Protein AF-A0A9D9UL84-F1 (afdb_monomer_lite)

Structure (mmCIF, N/CA/C/O backbone):
data_AF-A0A9D9UL84-F1
#
_entry.id   AF-A0A9D9UL84-F1
#
loop_
_atom_site.group_PDB
_atom_site.id
_atom_site.type_symbol
_atom_site.label_atom_id
_atom_site.label_alt_id
_atom_site.label_comp_id
_atom_site.label_asym_id
_atom_site.label_entity_id
_atom_site.label_seq_id
_atom_site.pdbx_PDB_ins_code
_atom_site.Cartn_x
_atom_site.Cartn_y
_atom_site.Cartn_z
_atom_site.occupancy
_atom_site.B_iso_or_equiv
_atom_site.auth_seq_id
_atom_site.auth_comp_id
_atom_site.auth_asym_id
_atom_site.auth_atom_id
_atom_site.pdbx_PDB_model_num
ATOM 1 N N . MET A 1 1 ? 21.645 9.178 -11.131 1.00 44.25 1 MET A N 1
ATOM 2 C CA . MET A 1 1 ? 22.276 8.193 -10.231 1.00 44.25 1 MET A CA 1
ATOM 3 C C . MET A 1 1 ? 21.300 7.036 -10.126 1.00 44.25 1 MET A C 1
ATOM 5 O O . MET A 1 1 ? 20.164 7.288 -9.749 1.00 44.25 1 MET A O 1
ATOM 9 N N . ALA A 1 2 ? 21.668 5.846 -10.601 1.00 51.12 2 ALA A N 1
ATOM 10 C CA . ALA A 1 2 ? 20.795 4.676 -10.535 1.00 51.12 2 ALA A CA 1
ATOM 11 C C . ALA A 1 2 ? 20.782 4.180 -9.084 1.00 51.12 2 ALA A C 1
ATOM 13 O O . ALA A 1 2 ? 21.762 3.596 -8.631 1.00 51.12 2 ALA A O 1
ATOM 14 N N . THR A 1 3 ? 19.727 4.512 -8.341 1.00 62.53 3 THR A N 1
ATOM 15 C CA . THR A 1 3 ? 19.441 3.891 -7.046 1.00 62.53 3 THR A CA 1
ATOM 16 C C . THR A 1 3 ? 19.150 2.418 -7.284 1.00 62.53 3 THR A C 1
ATOM 18 O O . THR A 1 3 ? 18.447 2.065 -8.231 1.00 62.53 3 THR A O 1
ATOM 21 N N . THR A 1 4 ? 19.743 1.561 -6.464 1.00 78.44 4 THR A N 1
ATOM 22 C CA . THR A 1 4 ? 19.587 0.106 -6.561 1.00 78.44 4 THR A CA 1
ATOM 23 C C . THR A 1 4 ? 18.110 -0.295 -6.440 1.00 78.44 4 THR A C 1
ATOM 25 O O . THR A 1 4 ? 17.305 0.437 -5.856 1.00 78.44 4 THR A O 1
ATOM 28 N N . ARG A 1 5 ? 17.735 -1.476 -6.955 1.00 77.38 5 ARG A N 1
ATOM 29 C CA . ARG A 1 5 ? 16.374 -2.036 -6.823 1.00 77.38 5 ARG A CA 1
ATOM 30 C C . ARG A 1 5 ? 15.834 -1.938 -5.390 1.00 77.38 5 ARG A C 1
ATOM 32 O O . ARG A 1 5 ? 14.665 -1.621 -5.198 1.00 77.38 5 ARG A O 1
ATOM 39 N N . GLU A 1 6 ? 16.685 -2.185 -4.395 1.00 80.31 6 GLU A N 1
ATOM 40 C CA . GLU A 1 6 ? 16.333 -2.112 -2.973 1.00 80.31 6 GLU A CA 1
ATOM 41 C C . GLU A 1 6 ? 16.047 -0.682 -2.504 1.00 80.31 6 GLU A C 1
ATOM 43 O O . GLU A 1 6 ? 15.054 -0.453 -1.818 1.00 80.31 6 GLU A O 1
ATOM 48 N N . GLU A 1 7 ? 16.865 0.294 -2.902 1.00 81.94 7 GLU A N 1
ATOM 49 C CA . GLU A 1 7 ? 16.643 1.706 -2.566 1.00 81.94 7 GLU A CA 1
ATOM 50 C C . GLU A 1 7 ? 15.367 2.248 -3.214 1.00 81.94 7 GLU A C 1
ATOM 52 O O . GLU A 1 7 ? 14.611 2.983 -2.577 1.00 81.94 7 GLU A O 1
ATOM 57 N N . GLN A 1 8 ? 15.088 1.858 -4.461 1.00 81.88 8 GLN A N 1
ATOM 58 C CA . GLN A 1 8 ? 13.852 2.254 -5.134 1.00 81.88 8 GLN A CA 1
ATOM 59 C C . GLN A 1 8 ? 12.629 1.591 -4.518 1.00 81.88 8 GLN A C 1
ATOM 61 O O . GLN A 1 8 ? 11.622 2.262 -4.292 1.00 81.88 8 GLN A O 1
ATOM 66 N N . LEU A 1 9 ? 12.724 0.305 -4.174 1.00 84.38 9 LEU A N 1
ATOM 67 C CA . LEU A 1 9 ? 11.659 -0.393 -3.467 1.00 84.38 9 LEU A CA 1
ATOM 68 C C . LEU A 1 9 ? 11.395 0.248 -2.099 1.00 84.38 9 LEU A C 1
ATOM 70 O O . LEU A 1 9 ? 10.240 0.494 -1.759 1.00 84.38 9 LEU A O 1
ATOM 74 N N . LYS A 1 10 ? 12.445 0.579 -1.339 1.00 87.94 10 LYS A N 1
ATOM 75 C CA . LYS A 1 10 ? 12.325 1.262 -0.046 1.00 87.94 10 LYS A CA 1
ATOM 76 C C . LYS A 1 10 ? 11.595 2.600 -0.184 1.00 87.94 10 LYS A C 1
ATOM 78 O O . LYS A 1 10 ? 10.649 2.847 0.557 1.00 87.94 10 LYS A O 1
ATOM 83 N N . TRP A 1 11 ? 11.965 3.412 -1.172 1.00 87.62 11 TRP A N 1
ATOM 84 C CA . TRP A 1 11 ? 11.307 4.693 -1.435 1.00 87.62 11 TRP A CA 1
ATOM 85 C C . TRP A 1 11 ? 9.826 4.534 -1.823 1.00 87.62 11 TRP A C 1
ATOM 87 O O . TRP A 1 11 ? 8.972 5.274 -1.330 1.00 87.62 11 TRP A O 1
ATOM 97 N N . CYS A 1 12 ? 9.498 3.538 -2.658 1.00 89.00 12 CYS A N 1
ATOM 98 C CA . CYS A 1 12 ? 8.111 3.222 -3.017 1.00 89.00 12 CYS A CA 1
ATOM 99 C C . CYS A 1 12 ? 7.288 2.819 -1.782 1.00 89.00 12 CYS A C 1
ATOM 101 O O . CYS A 1 12 ? 6.148 3.260 -1.630 1.00 89.00 12 CYS A O 1
ATOM 103 N N . LYS A 1 13 ? 7.868 1.996 -0.894 1.00 91.38 13 LYS A N 1
ATOM 104 C CA . LYS A 1 13 ? 7.229 1.555 0.354 1.00 91.38 13 LYS A CA 1
ATOM 105 C C . LYS A 1 13 ? 6.971 2.730 1.294 1.00 91.38 13 LYS A C 1
ATOM 107 O O . LYS A 1 13 ? 5.841 2.905 1.731 1.00 91.38 13 LYS A O 1
ATOM 112 N N . GLU A 1 14 ? 7.981 3.557 1.566 1.00 92.50 14 GLU A N 1
ATOM 113 C CA . GLU A 1 14 ? 7.865 4.700 2.486 1.00 92.50 14 GLU A CA 1
ATOM 114 C C . GLU A 1 14 ? 6.732 5.651 2.076 1.00 92.50 14 GLU A C 1
ATOM 116 O O . GLU A 1 14 ? 5.883 5.983 2.900 1.00 92.50 14 GLU A O 1
ATOM 121 N N . ARG A 1 15 ? 6.647 5.999 0.786 1.00 91.38 15 ARG A N 1
ATOM 122 C CA . ARG A 1 15 ? 5.562 6.843 0.258 1.00 91.38 15 ARG A CA 1
ATOM 123 C C . ARG A 1 15 ? 4.188 6.207 0.402 1.00 91.38 15 ARG A C 1
ATOM 125 O O . ARG A 1 15 ? 3.238 6.876 0.791 1.00 91.38 15 ARG A O 1
ATOM 132 N N . ALA A 1 16 ? 4.060 4.925 0.075 1.00 92.75 16 ALA A N 1
ATOM 133 C CA . ALA A 1 16 ? 2.788 4.221 0.181 1.00 92.75 16 ALA A CA 1
ATOM 134 C C . ALA A 1 16 ? 2.304 4.120 1.639 1.00 92.75 16 ALA A C 1
ATOM 136 O O . ALA A 1 16 ? 1.114 4.282 1.911 1.00 92.75 16 ALA A O 1
ATOM 137 N N . LEU A 1 17 ? 3.230 3.927 2.584 1.00 93.81 17 LEU A N 1
ATOM 138 C CA . LEU A 1 17 ? 2.934 3.865 4.015 1.00 93.81 17 LEU A CA 1
ATOM 139 C C . LEU A 1 17 ? 2.424 5.197 4.581 1.00 93.81 17 LEU A C 1
ATOM 141 O O . LEU A 1 17 ? 1.615 5.182 5.505 1.00 93.81 17 LEU A O 1
ATOM 145 N N . GLU A 1 18 ? 2.839 6.345 4.039 1.00 94.50 18 GLU A N 1
ATOM 146 C CA . GLU A 1 18 ? 2.291 7.647 4.451 1.00 94.50 18 GLU A CA 1
ATOM 147 C C . GLU A 1 18 ? 0.790 7.756 4.156 1.00 94.50 18 GLU A C 1
ATOM 149 O O . GLU A 1 18 ? 0.022 8.200 5.009 1.00 94.50 18 GLU A O 1
ATOM 154 N N . TYR A 1 19 ? 0.344 7.294 2.985 1.00 92.81 19 TYR A N 1
ATOM 155 C CA . TYR A 1 19 ? -1.083 7.243 2.660 1.00 92.81 19 TYR A CA 1
ATOM 156 C C . TYR A 1 19 ? -1.831 6.235 3.540 1.00 92.81 19 TYR A C 1
ATOM 158 O O . TYR A 1 19 ? -2.925 6.541 4.015 1.00 92.81 19 TYR A O 1
ATOM 166 N N . ALA A 1 20 ? -1.230 5.069 3.810 1.00 91.69 20 ALA A N 1
ATOM 167 C CA . ALA A 1 20 ? -1.836 4.047 4.663 1.00 91.69 20 ALA A CA 1
ATOM 168 C C . ALA A 1 20 ? -2.082 4.566 6.091 1.00 91.69 20 ALA A C 1
ATOM 170 O O . ALA A 1 20 ? -3.190 4.418 6.604 1.00 91.69 20 ALA A O 1
ATOM 171 N N . LYS A 1 21 ? -1.100 5.264 6.683 1.00 91.31 21 LYS A N 1
ATOM 172 C CA . LYS A 1 21 ? -1.211 5.913 8.006 1.00 91.31 21 LYS A CA 1
ATOM 173 C C . LYS A 1 21 ? -2.294 6.991 8.069 1.00 91.31 21 LYS A C 1
ATOM 175 O O . LYS A 1 21 ? -2.854 7.247 9.129 1.00 91.31 21 LYS A O 1
ATOM 180 N N . ASN A 1 22 ? -2.601 7.619 6.937 1.00 90.44 22 ASN A N 1
ATOM 181 C CA . ASN A 1 22 ? -3.669 8.612 6.827 1.00 90.44 22 ASN A CA 1
ATOM 182 C C . ASN A 1 22 ? -5.050 7.981 6.553 1.00 90.44 22 ASN A C 1
ATOM 184 O O . ASN A 1 22 ? -6.022 8.706 6.349 1.00 90.44 22 ASN A O 1
ATOM 188 N N . GLY A 1 23 ? -5.149 6.646 6.526 1.00 89.12 23 GLY A N 1
ATOM 189 C CA . GLY A 1 23 ? -6.378 5.911 6.212 1.00 89.12 23 GLY A CA 1
ATOM 190 C C . GLY A 1 23 ? -6.723 5.874 4.720 1.00 89.12 23 GLY A C 1
ATOM 191 O O . GLY A 1 23 ? -7.763 5.339 4.340 1.00 89.12 23 GLY A O 1
ATOM 192 N N . ASP A 1 24 ? -5.856 6.403 3.856 1.00 92.69 24 ASP A N 1
ATOM 193 C CA . ASP A 1 24 ? -6.068 6.455 2.414 1.00 92.69 24 ASP A CA 1
ATOM 194 C C . ASP A 1 24 ? -5.456 5.230 1.725 1.00 92.69 24 ASP A C 1
ATOM 196 O O . ASP A 1 24 ? -4.439 5.282 1.031 1.00 92.69 24 ASP A O 1
ATOM 200 N N . LEU A 1 25 ? -6.088 4.081 1.951 1.00 91.38 25 LEU A N 1
ATOM 201 C CA . LEU A 1 25 ? -5.604 2.782 1.476 1.00 91.38 25 LEU A CA 1
ATOM 202 C C . LEU A 1 25 ? -5.592 2.701 -0.058 1.00 91.38 25 LEU A C 1
ATOM 204 O O . LEU A 1 25 ? -4.699 2.109 -0.665 1.00 91.38 25 LEU A O 1
ATOM 208 N N . THR A 1 26 ? -6.560 3.347 -0.709 1.00 89.38 26 THR A N 1
ATOM 209 C CA . THR A 1 26 ? -6.625 3.353 -2.174 1.00 89.38 26 THR A CA 1
ATOM 210 C C . THR A 1 26 ? -5.437 4.113 -2.758 1.00 89.38 26 THR A C 1
ATOM 212 O O . THR A 1 26 ? -4.775 3.594 -3.662 1.00 89.38 26 THR A O 1
ATOM 215 N N . ASN A 1 27 ? -5.107 5.293 -2.219 1.00 90.62 27 ASN A N 1
ATOM 216 C CA . ASN A 1 27 ? -3.931 6.030 -2.677 1.00 90.62 27 ASN A CA 1
ATOM 217 C C . ASN A 1 27 ? -2.612 5.406 -2.210 1.00 90.62 27 ASN A C 1
ATOM 219 O O . ASN A 1 27 ? -1.633 5.490 -2.951 1.00 90.62 27 ASN A O 1
ATOM 223 N N . ALA A 1 28 ? -2.581 4.699 -1.076 1.00 92.00 28 ALA A N 1
ATOM 224 C CA . ALA A 1 28 ? -1.419 3.908 -0.664 1.00 92.00 28 ALA A CA 1
ATOM 225 C C . ALA A 1 28 ? -1.040 2.886 -1.740 1.00 92.00 28 ALA A C 1
ATOM 227 O O . ALA A 1 28 ? 0.085 2.887 -2.249 1.00 92.00 28 ALA A O 1
ATOM 228 N N . PHE A 1 29 ? -2.011 2.077 -2.166 1.00 90.00 29 PHE A N 1
ATOM 229 C CA . PHE A 1 29 ? -1.799 1.088 -3.213 1.00 90.00 29 PHE A CA 1
ATOM 230 C C . PHE A 1 29 ? -1.498 1.731 -4.577 1.00 90.00 29 PHE A C 1
ATOM 232 O O . PHE A 1 29 ? -0.591 1.294 -5.291 1.00 90.00 29 PHE A O 1
ATOM 239 N N . ALA A 1 30 ? -2.234 2.783 -4.952 1.00 88.75 30 ALA A N 1
ATOM 240 C CA . ALA A 1 30 ? -2.052 3.459 -6.234 1.00 88.75 30 ALA A CA 1
ATOM 241 C C . ALA A 1 30 ? -0.680 4.143 -6.347 1.00 88.75 30 ALA A C 1
ATOM 243 O O . ALA A 1 30 ? -0.036 4.041 -7.396 1.00 88.75 30 ALA A O 1
ATOM 244 N N . SER A 1 31 ? -0.202 4.792 -5.277 1.00 89.06 31 SER A N 1
ATOM 245 C CA . SER A 1 31 ? 1.141 5.379 -5.232 1.00 89.06 31 SER A CA 1
ATOM 246 C C . SER A 1 31 ? 2.199 4.291 -5.346 1.00 89.06 31 SER A C 1
ATOM 248 O O . SER A 1 31 ? 3.070 4.404 -6.205 1.00 89.06 31 SER A O 1
ATOM 250 N N . PHE A 1 32 ? 2.079 3.205 -4.570 1.00 89.31 32 PHE A N 1
ATOM 251 C CA . PHE A 1 32 ? 3.005 2.074 -4.642 1.00 89.31 32 PHE A CA 1
ATOM 252 C C . PHE A 1 32 ? 3.094 1.508 -6.064 1.00 89.31 32 PHE A C 1
ATOM 254 O O . PHE A 1 32 ? 4.177 1.368 -6.627 1.00 89.31 32 PHE A O 1
ATOM 261 N N . GLN A 1 33 ? 1.947 1.238 -6.694 1.00 86.88 33 GLN A N 1
ATOM 262 C CA . GLN A 1 33 ? 1.899 0.711 -8.054 1.00 86.88 33 GLN A CA 1
ATOM 263 C C . GLN A 1 33 ? 2.502 1.679 -9.079 1.00 86.88 33 GLN A C 1
ATOM 265 O O . GLN A 1 33 ? 3.225 1.247 -9.979 1.00 86.88 33 GLN A O 1
ATOM 270 N N . SER A 1 34 ? 2.163 2.966 -8.993 1.00 85.75 34 SER A N 1
ATOM 271 C CA . SER A 1 34 ? 2.651 3.985 -9.924 1.00 85.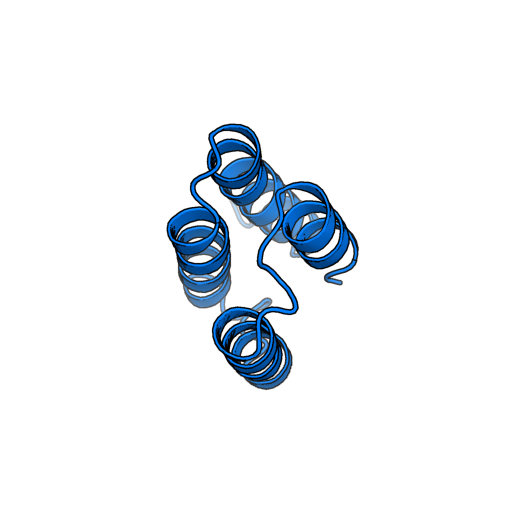75 34 SER A CA 1
ATOM 272 C C . SER A 1 34 ? 4.164 4.142 -9.824 1.00 85.75 34 SER A C 1
ATOM 274 O O . SER A 1 34 ? 4.847 4.174 -10.847 1.00 85.75 34 SER A O 1
ATOM 276 N N . ASP A 1 35 ? 4.693 4.176 -8.602 1.00 85.31 35 ASP A N 1
ATOM 277 C CA . ASP A 1 35 ? 6.121 4.317 -8.346 1.00 85.31 35 ASP A CA 1
ATOM 278 C C . ASP A 1 35 ? 6.893 3.072 -8.822 1.00 85.31 35 ASP A C 1
ATOM 280 O O . ASP A 1 35 ? 7.885 3.203 -9.535 1.00 85.31 35 ASP A O 1
ATOM 284 N N . MET A 1 36 ? 6.353 1.867 -8.612 1.00 80.25 36 MET A N 1
ATOM 285 C CA . MET A 1 36 ? 6.938 0.617 -9.118 1.00 80.25 36 MET A CA 1
ATOM 286 C C . MET A 1 36 ? 6.917 0.498 -10.652 1.00 80.25 36 MET A C 1
ATOM 288 O O . MET A 1 36 ? 7.832 -0.065 -11.245 1.00 80.25 36 MET A O 1
ATOM 292 N N . ARG A 1 37 ? 5.908 1.049 -11.340 1.00 76.31 37 ARG A N 1
ATOM 293 C CA . ARG A 1 37 ? 5.845 1.025 -12.818 1.00 76.31 37 ARG A CA 1
ATOM 294 C C . ARG A 1 37 ? 6.854 1.952 -13.495 1.00 76.31 37 ARG A C 1
ATOM 296 O O . ARG A 1 37 ? 7.170 1.737 -14.663 1.00 76.31 37 ARG A O 1
ATOM 303 N N . LYS A 1 38 ? 7.345 2.983 -12.800 1.00 74.62 38 LYS A N 1
ATOM 304 C CA . LYS A 1 38 ? 8.347 3.925 -13.339 1.00 74.62 38 LYS A CA 1
ATOM 305 C C . LYS A 1 38 ? 9.735 3.296 -13.460 1.00 74.62 38 LYS A C 1
ATOM 307 O O . LYS A 1 38 ? 10.610 3.871 -14.105 1.00 74.62 38 LYS A O 1
ATOM 312 N N . HIS A 1 39 ? 9.929 2.123 -12.867 1.00 69.12 39 HIS A N 1
ATOM 313 C CA . HIS A 1 39 ? 11.216 1.467 -12.748 1.00 69.12 39 HIS A CA 1
ATOM 314 C C . HIS A 1 39 ? 11.153 0.083 -13.422 1.00 69.12 39 HIS A C 1
ATOM 316 O O . HIS A 1 39 ? 10.451 -0.810 -12.949 1.00 69.12 39 HIS A O 1
ATOM 322 N N . PRO A 1 40 ? 11.864 -0.132 -14.548 1.00 60.28 40 PRO A N 1
ATOM 323 C CA . PRO A 1 40 ? 11.826 -1.399 -15.291 1.00 60.28 40 PRO A CA 1
ATOM 324 C C . PRO A 1 40 ? 12.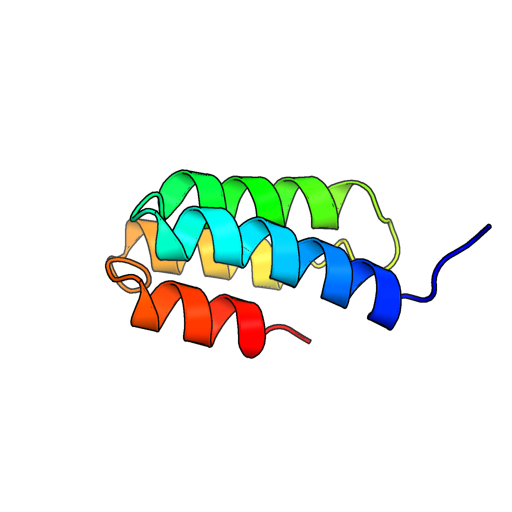225 -2.610 -14.438 1.00 60.28 40 PRO A C 1
ATOM 326 O O . PRO A 1 40 ? 11.733 -3.715 -14.651 1.00 60.28 40 PRO A O 1
ATOM 329 N N . GLU A 1 41 ? 13.089 -2.377 -13.450 1.00 61.34 41 GLU A N 1
ATOM 330 C CA . GLU A 1 41 ? 13.674 -3.375 -12.548 1.00 61.34 41 GLU A CA 1
ATOM 331 C C . GLU A 1 41 ? 12.694 -3.859 -11.465 1.00 61.34 41 GLU A C 1
ATOM 333 O O . GLU A 1 41 ? 12.898 -4.907 -10.849 1.00 61.34 41 GLU A O 1
ATOM 338 N N . THR A 1 42 ? 11.609 -3.111 -11.244 1.00 58.25 42 THR A N 1
ATOM 339 C CA . THR A 1 42 ? 10.561 -3.411 -10.259 1.00 58.25 42 THR A CA 1
ATOM 340 C C . THR A 1 42 ? 9.173 -3.530 -10.889 1.00 58.25 42 THR A C 1
ATOM 342 O O . THR A 1 42 ? 8.174 -3.643 -10.176 1.00 58.25 42 THR A O 1
ATOM 345 N N . ASN A 1 43 ? 9.092 -3.602 -12.223 1.00 64.31 43 ASN A N 1
ATOM 346 C CA . ASN A 1 43 ? 7.843 -3.781 -12.958 1.00 64.31 43 ASN A CA 1
ATOM 347 C C . ASN A 1 43 ? 7.310 -5.227 -12.833 1.00 64.31 43 ASN A C 1
ATOM 349 O O . ASN A 1 43 ? 7.253 -6.001 -13.791 1.00 64.31 43 ASN A O 1
ATOM 353 N N . VAL A 1 44 ? 6.933 -5.624 -11.616 1.00 64.00 44 VAL A N 1
ATOM 354 C CA . VAL A 1 44 ? 6.402 -6.952 -11.299 1.00 64.00 44 VAL A CA 1
ATOM 355 C C . VAL A 1 44 ? 4.900 -6.967 -11.581 1.00 64.00 44 VAL A C 1
ATOM 357 O O . VAL A 1 44 ? 4.057 -6.819 -10.694 1.00 64.00 44 VAL A O 1
ATOM 360 N N . HIS A 1 45 ? 4.551 -7.159 -12.854 1.00 67.06 45 HIS A N 1
ATOM 361 C CA . HIS A 1 45 ? 3.165 -7.128 -13.331 1.00 67.06 45 HIS A CA 1
ATOM 362 C C . HIS A 1 45 ? 2.219 -8.100 -12.596 1.00 67.06 45 HIS A C 1
ATOM 364 O O . HIS A 1 45 ? 1.038 -7.786 -12.443 1.00 67.06 45 HIS A O 1
ATOM 370 N N . MET A 1 46 ? 2.698 -9.262 -12.130 1.00 71.94 46 MET A N 1
ATOM 371 C CA . MET A 1 46 ? 1.850 -10.234 -11.420 1.00 71.94 46 MET A CA 1
ATOM 372 C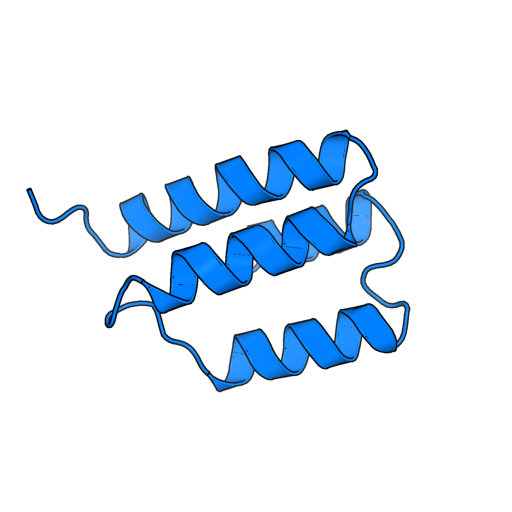 C . MET A 1 46 ? 1.529 -9.820 -9.983 1.00 71.94 46 MET A C 1
ATOM 374 O O . MET A 1 46 ? 0.356 -9.798 -9.620 1.00 71.94 46 MET A O 1
ATOM 378 N N . ALA A 1 47 ? 2.531 -9.443 -9.184 1.00 72.88 47 ALA A N 1
ATOM 379 C CA . ALA A 1 47 ? 2.322 -9.059 -7.787 1.00 72.88 47 ALA A CA 1
ATOM 380 C C . ALA A 1 47 ? 1.434 -7.806 -7.672 1.00 72.88 47 ALA A C 1
ATOM 382 O O . ALA A 1 47 ? 0.530 -7.750 -6.840 1.00 72.88 47 ALA A O 1
ATOM 383 N N . LEU A 1 48 ? 1.596 -6.849 -8.593 1.00 75.88 48 LEU A N 1
ATOM 384 C CA . LEU A 1 48 ? 0.735 -5.667 -8.683 1.00 75.88 48 LEU A CA 1
ATOM 385 C C . LEU A 1 48 ? -0.709 -6.008 -9.098 1.00 75.88 48 LEU A C 1
ATOM 387 O O . LEU A 1 48 ? -1.648 -5.376 -8.620 1.00 75.88 48 LEU A O 1
ATOM 391 N N . ARG A 1 49 ? -0.923 -7.008 -9.966 1.00 78.69 49 ARG A N 1
ATOM 392 C CA . ARG A 1 49 ? -2.279 -7.482 -10.314 1.00 78.69 49 ARG A CA 1
ATOM 393 C C . ARG A 1 49 ? -2.947 -8.226 -9.157 1.00 78.69 49 ARG A C 1
ATOM 395 O O . ARG A 1 49 ? -4.148 -8.065 -8.944 1.00 78.69 49 ARG A O 1
ATOM 402 N N . MET A 1 50 ? -2.182 -9.015 -8.404 1.00 80.06 50 MET A N 1
ATOM 403 C CA . MET A 1 50 ? -2.677 -9.683 -7.199 1.00 80.06 50 MET A CA 1
ATOM 404 C C . MET A 1 50 ? -3.045 -8.665 -6.118 1.00 80.06 50 MET A C 1
ATOM 406 O O . MET A 1 50 ? -4.121 -8.769 -5.541 1.00 80.06 50 MET A O 1
ATOM 410 N N . GLY A 1 51 ? -2.228 -7.628 -5.926 1.00 81.38 51 GLY A N 1
ATOM 411 C CA . GLY A 1 51 ? -2.525 -6.528 -5.008 1.00 81.38 51 GLY A CA 1
ATOM 412 C C . GLY A 1 51 ? -3.839 -5.802 -5.321 1.00 81.38 51 GLY A C 1
ATOM 413 O O . GLY A 1 51 ? -4.64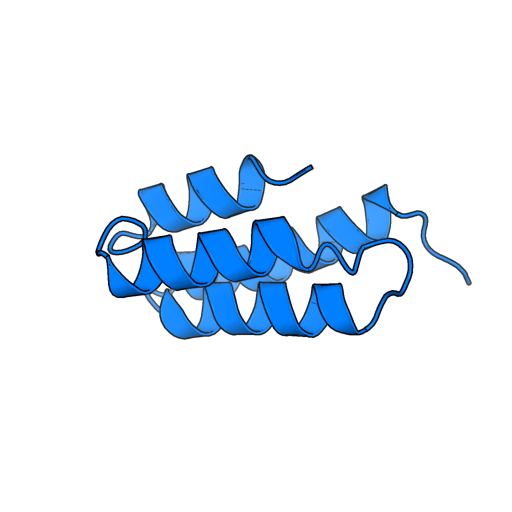0 -5.583 -4.419 1.00 81.38 51 GLY A O 1
ATOM 414 N N . ILE A 1 52 ? -4.133 -5.540 -6.604 1.00 83.12 52 ILE A N 1
ATOM 415 C CA . ILE A 1 52 ? -5.440 -4.998 -7.027 1.00 83.12 52 ILE A CA 1
ATOM 416 C C . ILE A 1 52 ? -6.582 -5.931 -6.610 1.00 83.12 52 ILE A C 1
ATOM 418 O O . ILE A 1 52 ? -7.610 -5.479 -6.114 1.00 83.12 52 ILE A O 1
ATOM 422 N N . THR A 1 53 ? -6.407 -7.238 -6.808 1.00 84.75 53 THR A N 1
ATOM 423 C CA . THR A 1 53 ? -7.435 -8.232 -6.465 1.00 84.75 53 THR A CA 1
ATOM 424 C C . THR A 1 53 ? -7.672 -8.282 -4.955 1.00 84.75 53 THR A C 1
ATOM 426 O O . THR A 1 53 ? -8.817 -8.362 -4.527 1.00 84.75 53 THR A O 1
ATOM 429 N N . LEU A 1 54 ? -6.614 -8.176 -4.146 1.00 85.31 54 LEU A N 1
ATOM 430 C CA . LEU A 1 54 ? -6.709 -8.129 -2.684 1.00 85.31 54 LEU A CA 1
ATOM 431 C C . LEU A 1 54 ? -7.380 -6.839 -2.193 1.00 85.31 54 LEU A C 1
ATOM 433 O O . LEU A 1 54 ? -8.214 -6.904 -1.293 1.00 85.31 54 LEU A O 1
ATOM 437 N N . LEU A 1 55 ? -7.083 -5.696 -2.822 1.00 85.81 55 LEU A N 1
ATOM 438 C CA . LEU A 1 55 ? -7.731 -4.418 -2.519 1.00 85.81 55 LEU A CA 1
ATOM 439 C C . LEU A 1 55 ? -9.242 -4.487 -2.766 1.00 85.81 55 LEU A C 1
ATOM 441 O O . LEU A 1 55 ? -10.028 -4.211 -1.864 1.00 85.81 55 LEU A O 1
ATOM 445 N N . PHE A 1 56 ? -9.658 -4.918 -3.961 1.00 84.31 56 PHE A N 1
ATOM 446 C CA . PHE A 1 56 ? -11.082 -5.034 -4.297 1.00 84.31 56 PHE A CA 1
ATOM 447 C C . PHE A 1 56 ? -11.785 -6.205 -3.597 1.00 84.31 56 PHE A C 1
ATOM 449 O O . PHE A 1 56 ? -12.997 -6.159 -3.408 1.00 84.31 56 PHE A O 1
ATOM 456 N N . GLY A 1 57 ? -11.042 -7.235 -3.189 1.00 87.56 57 GLY A N 1
ATOM 457 C CA . GLY A 1 57 ? -11.544 -8.348 -2.383 1.00 87.56 57 GLY A CA 1
ATOM 458 C C . GLY A 1 57 ? -11.729 -8.016 -0.898 1.00 87.56 57 GLY A C 1
ATOM 459 O O . GLY A 1 57 ? -12.202 -8.870 -0.156 1.00 87.56 57 GLY A O 1
ATOM 460 N N . GLY A 1 58 ? -11.362 -6.808 -0.454 1.00 86.06 58 GLY A N 1
ATOM 461 C CA . GLY A 1 58 ? -11.480 -6.379 0.945 1.00 86.06 58 GLY A CA 1
ATOM 462 C C . GLY A 1 58 ? -10.352 -6.864 1.863 1.00 86.06 58 GLY A C 1
ATOM 463 O O . GLY A 1 58 ? -10.423 -6.656 3.068 1.00 86.06 58 GLY A O 1
ATOM 464 N N . HIS A 1 59 ? -9.295 -7.466 1.313 1.00 86.75 59 HIS A N 1
ATOM 465 C CA . HIS A 1 59 ? -8.137 -7.966 2.066 1.00 86.75 59 HIS A CA 1
ATOM 466 C C . HIS A 1 59 ? -7.056 -6.904 2.320 1.00 86.75 59 HIS A C 1
ATOM 468 O O . HIS A 1 59 ? -6.062 -7.197 2.974 1.00 86.75 59 HIS A O 1
ATOM 474 N N . LEU A 1 60 ? -7.229 -5.695 1.777 1.00 88.44 60 LEU A N 1
ATOM 475 C CA . LEU A 1 60 ? -6.413 -4.509 2.063 1.00 88.44 60 LEU A CA 1
ATOM 476 C C . LEU A 1 60 ? -7.325 -3.359 2.519 1.00 88.44 60 LEU A C 1
ATOM 478 O O . LEU A 1 60 ? -7.278 -2.258 1.971 1.00 88.44 60 LEU A O 1
ATOM 482 N N . SER A 1 61 ? -8.234 -3.656 3.452 1.00 88.94 61 SER A N 1
ATOM 483 C CA . SER A 1 61 ? -9.296 -2.738 3.892 1.00 88.94 61 SER A CA 1
ATOM 484 C C . SER A 1 61 ? -8.976 -2.026 5.206 1.00 88.94 61 SER A C 1
ATOM 486 O O . SER A 1 61 ? -9.694 -1.109 5.608 1.00 88.94 61 SER A O 1
ATOM 488 N N . THR A 1 62 ? -7.870 -2.399 5.847 1.00 91.31 62 THR A N 1
ATOM 489 C CA . THR A 1 62 ? -7.342 -1.752 7.049 1.00 91.31 62 THR A CA 1
ATOM 490 C C . THR A 1 62 ? -5.924 -1.222 6.831 1.00 91.31 62 THR A C 1
ATOM 492 O O . THR A 1 62 ? -5.171 -1.724 5.994 1.00 91.31 62 THR A O 1
ATOM 495 N N . GLU A 1 63 ? -5.530 -0.223 7.628 1.00 92.00 63 GLU A N 1
ATOM 496 C CA . GLU A 1 63 ? -4.151 0.292 7.665 1.00 92.00 63 GLU A CA 1
ATOM 497 C C . GLU A 1 63 ? -3.135 -0.834 7.885 1.00 92.00 63 GLU A C 1
ATOM 499 O O . GLU A 1 63 ? -2.103 -0.883 7.214 1.00 92.00 63 GLU A O 1
ATOM 504 N N . LYS A 1 64 ? -3.443 -1.758 8.802 1.00 92.38 64 LYS A N 1
ATOM 505 C CA . LYS A 1 64 ? -2.553 -2.864 9.141 1.00 92.38 64 LYS A CA 1
ATOM 506 C C . LYS A 1 64 ? -2.352 -3.809 7.957 1.00 92.38 64 LYS A C 1
ATOM 508 O O . LYS A 1 64 ? -1.216 -4.110 7.622 1.00 92.38 64 LYS A O 1
ATOM 513 N N . GLU A 1 65 ? -3.430 -4.248 7.310 1.00 92.62 65 GLU A N 1
ATOM 514 C CA . GLU A 1 65 ? -3.343 -5.143 6.148 1.00 92.62 65 GLU A CA 1
ATOM 515 C C . GLU A 1 65 ? -2.574 -4.498 4.991 1.00 92.62 65 GLU A C 1
ATOM 517 O O . GLU A 1 65 ? -1.743 -5.146 4.357 1.00 92.62 65 GLU A O 1
ATOM 522 N N . MET A 1 66 ? -2.818 -3.208 4.738 1.00 92.56 66 MET A N 1
ATOM 523 C CA . MET A 1 66 ? -2.091 -2.455 3.719 1.00 92.56 66 MET A CA 1
ATOM 524 C C . MET A 1 66 ? -0.600 -2.351 4.055 1.00 92.56 66 MET A C 1
ATOM 526 O O . MET A 1 66 ? 0.244 -2.582 3.192 1.00 92.56 66 MET A O 1
ATOM 530 N N . THR A 1 67 ? -0.274 -2.039 5.310 1.00 92.62 67 THR A N 1
ATOM 531 C CA . THR A 1 67 ? 1.110 -1.946 5.796 1.00 92.62 67 THR A CA 1
ATOM 532 C C . THR A 1 67 ? 1.827 -3.286 5.675 1.00 92.62 67 THR A C 1
ATOM 534 O O . THR A 1 67 ? 2.882 -3.347 5.048 1.00 92.62 67 THR A O 1
ATOM 537 N N . ASP A 1 68 ? 1.222 -4.368 6.174 1.00 92.19 68 ASP A N 1
ATOM 538 C CA . ASP A 1 68 ? 1.772 -5.726 6.095 1.00 92.19 68 ASP A CA 1
ATOM 539 C C . ASP A 1 68 ? 2.028 -6.137 4.630 1.00 92.19 68 ASP A C 1
ATOM 541 O O . ASP A 1 68 ? 3.056 -6.740 4.311 1.00 92.19 68 ASP A O 1
ATOM 545 N N . TRP A 1 69 ? 1.114 -5.786 3.716 1.00 90.69 69 TRP A N 1
ATOM 546 C CA . TRP A 1 69 ? 1.257 -6.072 2.287 1.00 90.69 69 TRP A CA 1
ATOM 547 C C . TRP A 1 69 ? 2.403 -5.284 1.641 1.00 90.69 69 TRP A C 1
ATOM 549 O O . TRP A 1 69 ? 3.205 -5.862 0.905 1.00 90.69 69 TRP A O 1
ATOM 559 N N . ILE A 1 70 ? 2.506 -3.979 1.925 1.00 90.75 70 ILE A N 1
ATOM 560 C CA . ILE A 1 70 ? 3.572 -3.110 1.402 1.00 90.75 70 ILE A CA 1
ATOM 561 C C . ILE A 1 70 ? 4.938 -3.567 1.930 1.00 90.75 70 ILE A C 1
ATOM 563 O O . ILE A 1 70 ? 5.895 -3.685 1.162 1.00 90.75 70 ILE A O 1
ATOM 567 N N . GLU A 1 71 ? 5.051 -3.842 3.229 1.00 90.00 71 GLU A N 1
ATOM 568 C CA . GLU A 1 71 ? 6.304 -4.270 3.854 1.00 90.00 71 GLU A CA 1
ATOM 569 C C . GLU A 1 71 ? 6.742 -5.656 3.369 1.00 90.00 71 GLU A C 1
ATOM 571 O O . GLU A 1 71 ? 7.926 -5.840 3.072 1.00 90.00 71 GLU A O 1
ATOM 576 N N . GLY A 1 72 ? 5.795 -6.585 3.196 1.00 86.69 72 GLY A N 1
ATOM 577 C CA . GLY A 1 72 ? 6.038 -7.943 2.702 1.00 86.69 72 GLY A CA 1
ATOM 578 C C . GLY A 1 72 ? 6.397 -8.050 1.214 1.00 86.69 72 GLY A C 1
ATOM 579 O O . GLY A 1 72 ? 6.797 -9.123 0.759 1.00 86.69 72 GLY A O 1
ATOM 580 N N . PHE A 1 73 ? 6.278 -6.968 0.441 1.00 84.00 73 PHE A N 1
ATOM 581 C CA . PHE A 1 73 ? 6.602 -6.958 -0.987 1.00 84.00 73 PHE A CA 1
ATOM 582 C C . PHE A 1 73 ? 8.127 -6.971 -1.219 1.00 84.00 73 PHE A C 1
ATOM 584 O O . PHE A 1 73 ? 8.812 -6.059 -0.760 1.00 84.00 73 PHE A O 1
ATOM 591 N N . ASN A 1 74 ? 8.664 -7.945 -1.969 1.00 76.81 74 ASN A 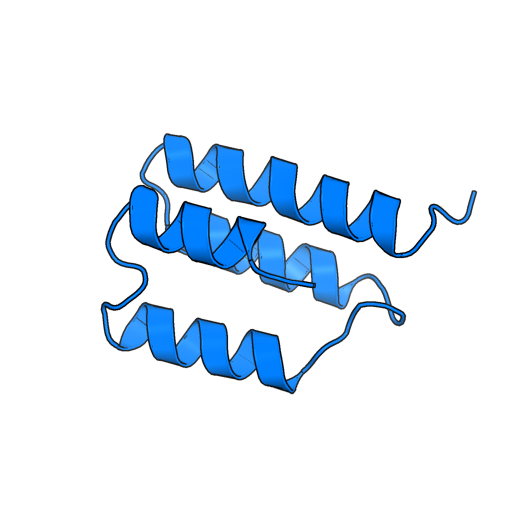N 1
ATOM 592 C CA . ASN A 1 74 ? 10.105 -8.090 -2.258 1.00 76.81 74 ASN A CA 1
ATOM 593 C C . ASN A 1 74 ? 10.445 -8.210 -3.742 1.00 76.81 74 ASN A C 1
ATOM 595 O O . ASN A 1 74 ? 9.608 -8.655 -4.554 1.00 76.81 74 ASN A O 1
#

Radius of gyration: 11.57 Å; chains: 1; bounding box: 34×19×24 Å

Secondary structure (DSSP, 8-state):
----HHHHHHHHHHHHHHHHHTT-HHHHHHHHHHHHHT-GGG--HHHHHHHHHHHHTTTT-SHHHHHHHHHH--

pLDDT: mean 83.13, std 10.81, range [44.25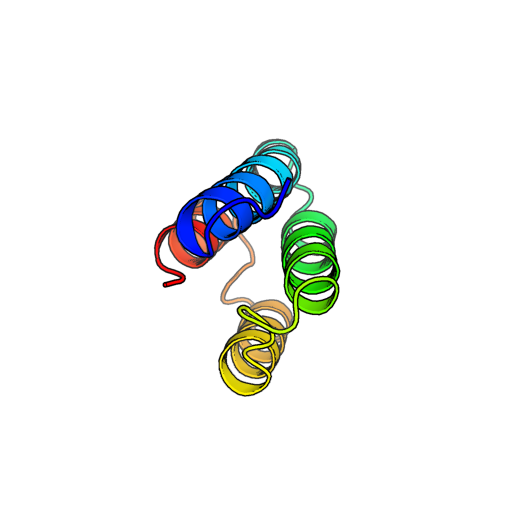, 94.5]

Foldseek 3Di:
DDDDPVRLLVVLLVVLLVCLVVQNLVVSLVSSQVSQCVDPSSPPVVLNVVVVVCVVVCQSNHSVSSNCSSVPDD

Sequence (74 aa):
MATTREEQLKWCKERALEYAKNGDLTNAFASFQSDMRKHPETNVHMALRMGITLLFGGHLSTEKEMTDWIEGFN